Protein AF-A0A349PVR7-F1 (afdb_monomer)

Foldseek 3Di:
DDDDPVCCCVPPVCLVCVLVVLVVVLVVVLVVLVVVLVVLVVVPDDLNVQLCVVCVVVVPVVSVVVSVVVSVVVNVVSCVVSVVSSVVSVD

Secondary structure (DSSP, 8-state):
----HHHHIIIIIHHHHHHHHHHHHHHHHHHHHHHHHHHHHTT--SHHHHIIIIIITTT-HHHHHHHHHHHHHHHHHHHHHHHHHHHHH--

Nearest PDB structures (foldseek):
  3tuz-assembly2_F  TM=9.090E-01  e=8.124E-04  Escherichia coli K-12
  3tui-assembly2_E  TM=9.185E-01  e=9.148E-04  Escherichia coli K-12

Solvent-accessible surface area (backbone atoms only — not comparable to full-atom values): 4861 Å² total; per-residue (Å²): 143,86,73,54,74,65,53,46,45,62,65,46,53,46,63,70,37,47,38,57,51,42,47,50,52,42,52,51,52,53,50,50,52,51,52,46,36,58,36,7,75,76,66,73,39,62,72,30,24,49,24,43,62,54,7,59,73,63,67,32,60,68,50,31,52,53,44,52,51,52,52,52,52,53,51,49,52,49,50,51,52,31,51,51,54,25,60,66,61,64,118

Structure (mmCIF, N/CA/C/O backbone):
data_AF-A0A349PVR7-F1
#
_entry.id   AF-A0A349PVR7-F1
#
loop_
_atom_site.group_PDB
_atom_site.id
_atom_site.type_symbol
_atom_site.label_atom_id
_atom_site.label_alt_id
_atom_site.label_comp_id
_atom_site.label_asym_id
_atom_site.label_entity_id
_atom_site.label_seq_id
_atom_site.pdbx_PDB_ins_code
_atom_site.Cartn_x
_atom_site.Cartn_y
_atom_site.Cartn_z
_atom_site.occupancy
_atom_site.B_iso_or_equiv
_atom_site.auth_seq_id
_atom_site.auth_comp_id
_atom_site.auth_asym_id
_atom_site.auth_atom_id
_atom_site.pdbx_PDB_model_num
ATOM 1 N N . MET A 1 1 ? -23.411 2.123 36.712 1.00 48.56 1 MET A N 1
ATOM 2 C CA . MET A 1 1 ? -22.012 2.515 36.436 1.00 48.56 1 MET A CA 1
ATOM 3 C C . MET A 1 1 ? -21.113 1.452 37.054 1.00 48.56 1 MET A C 1
ATOM 5 O O . MET A 1 1 ? -20.855 1.513 38.243 1.00 48.56 1 MET A O 1
ATOM 9 N N . GLY A 1 2 ? -20.775 0.400 36.308 1.00 60.72 2 GLY A N 1
ATOM 10 C CA . GLY A 1 2 ? -20.141 -0.801 36.875 1.00 60.72 2 GLY A CA 1
ATOM 11 C C . GLY A 1 2 ? -19.529 -1.709 35.813 1.00 60.72 2 GLY A C 1
ATOM 12 O O . GLY A 1 2 ? -19.645 -2.92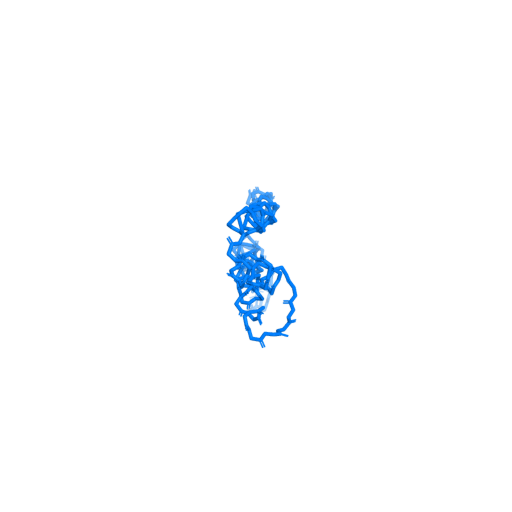2 35.901 1.00 60.72 2 GLY A O 1
ATOM 13 N N . SER A 1 3 ? -18.944 -1.113 34.774 1.00 61.06 3 SER A N 1
ATOM 14 C CA . SER A 1 3 ? -18.224 -1.849 33.734 1.00 61.06 3 SER A CA 1
ATOM 15 C C . SER A 1 3 ? -16.741 -1.833 34.080 1.00 61.06 3 SER A C 1
ATOM 17 O O . SER A 1 3 ? -16.208 -0.770 34.404 1.00 61.06 3 SER A O 1
ATOM 19 N N . SER A 1 4 ? -16.074 -2.987 34.022 1.00 76.06 4 SER A N 1
ATOM 20 C CA . SER A 1 4 ? -14.627 -3.043 34.246 1.00 76.06 4 SER A CA 1
ATOM 21 C C . SER A 1 4 ? -13.894 -2.214 33.174 1.00 76.06 4 SER A C 1
ATOM 23 O O . SER A 1 4 ? -14.406 -2.080 32.055 1.00 76.06 4 SER A O 1
ATOM 25 N N . PRO A 1 5 ? -12.698 -1.668 33.466 1.00 73.75 5 PRO A N 1
ATOM 26 C CA . PRO A 1 5 ? -11.923 -0.890 32.496 1.00 73.75 5 PRO A CA 1
ATOM 27 C C . PRO A 1 5 ? -11.688 -1.648 31.182 1.00 73.75 5 PRO A C 1
ATOM 29 O O . PRO A 1 5 ? -11.768 -1.067 30.102 1.00 73.75 5 PRO A O 1
ATOM 32 N N . LEU A 1 6 ? -11.477 -2.966 31.267 1.00 74.94 6 LEU A N 1
ATOM 33 C CA . LEU A 1 6 ? -11.289 -3.843 30.110 1.00 74.94 6 LEU A CA 1
ATOM 34 C C . LEU A 1 6 ? -12.554 -3.979 29.260 1.00 74.94 6 LEU A C 1
ATOM 36 O O . LEU A 1 6 ? -12.465 -4.004 28.033 1.00 74.94 6 LEU A O 1
ATOM 40 N N . GLU A 1 7 ? -13.729 -4.023 29.886 1.00 74.56 7 GLU A N 1
ATOM 41 C CA . GLU A 1 7 ? -14.993 -4.081 29.153 1.00 74.56 7 GLU A CA 1
ATOM 42 C C . GLU A 1 7 ? -15.262 -2.765 28.404 1.00 74.56 7 GLU A C 1
ATOM 44 O O . GLU A 1 7 ? -15.721 -2.797 27.267 1.00 74.56 7 GLU A O 1
ATOM 49 N N . ILE A 1 8 ? -14.883 -1.608 28.959 1.00 76.81 8 ILE A N 1
ATOM 50 C CA . ILE A 1 8 ? -15.008 -0.313 28.262 1.00 76.81 8 ILE A CA 1
ATOM 51 C C . ILE A 1 8 ? -14.063 -0.246 27.052 1.00 76.81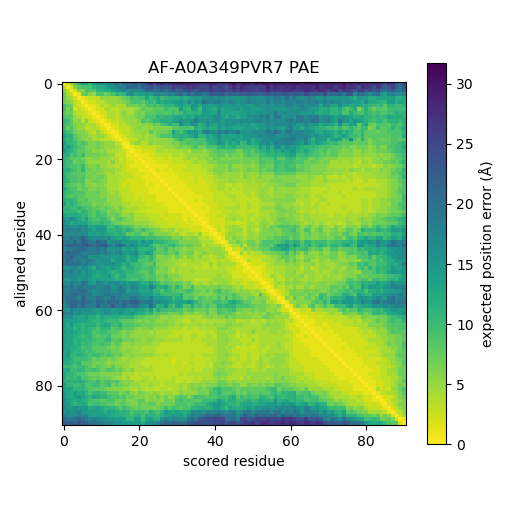 8 ILE A C 1
ATOM 53 O O . ILE A 1 8 ? -14.469 0.183 25.971 1.00 76.81 8 ILE A O 1
ATOM 57 N N . ILE A 1 9 ? -12.820 -0.714 27.204 1.00 76.44 9 ILE A N 1
ATOM 58 C CA . ILE A 1 9 ? -11.827 -0.730 26.119 1.00 76.44 9 ILE A CA 1
ATOM 59 C C . ILE A 1 9 ? -12.307 -1.602 24.950 1.00 76.44 9 ILE A C 1
ATOM 61 O O . ILE A 1 9 ? -12.341 -1.144 23.809 1.00 76.44 9 ILE A O 1
ATOM 65 N N . PHE A 1 10 ? -12.724 -2.841 25.216 1.00 74.94 10 PHE A N 1
ATOM 66 C CA . PHE A 1 10 ? -13.132 -3.764 24.152 1.00 74.94 10 PHE A CA 1
ATOM 67 C C . PHE A 1 10 ? -14.506 -3.450 23.557 1.00 74.94 10 PHE A C 1
ATOM 69 O O . PHE A 1 10 ? -14.732 -3.693 22.374 1.00 74.94 10 PHE A O 1
ATOM 76 N N . ARG A 1 11 ? -15.443 -2.936 24.357 1.00 70.19 11 ARG A N 1
ATOM 77 C CA . ARG A 1 11 ? -16.844 -2.799 23.939 1.00 70.19 11 ARG A CA 1
ATOM 78 C C . ARG A 1 11 ? -17.166 -1.424 23.359 1.00 70.19 11 ARG A C 1
ATOM 80 O O . ARG A 1 11 ? -18.035 -1.339 22.494 1.00 70.19 11 ARG A O 1
ATOM 87 N N . VAL A 1 12 ? -16.466 -0.380 23.810 1.00 73.69 12 VAL A N 1
ATOM 88 C CA . VAL A 1 12 ? -16.678 1.011 23.380 1.00 73.69 12 VAL A CA 1
ATOM 89 C C . VAL A 1 12 ? -15.520 1.469 22.498 1.00 73.69 12 VAL A C 1
ATOM 91 O O . VAL A 1 12 ? -15.715 1.632 21.297 1.00 73.69 12 VAL A O 1
ATOM 94 N N . TYR A 1 13 ? -14.300 1.564 23.039 1.00 72.75 13 TYR A N 1
ATOM 95 C CA . TYR A 1 13 ? -13.155 2.113 22.298 1.00 72.75 13 TYR A CA 1
ATOM 96 C C . TYR A 1 13 ? -12.801 1.311 21.048 1.00 72.75 13 TYR A C 1
ATOM 98 O O . TYR A 1 13 ? -12.565 1.903 19.995 1.00 72.75 13 TYR A O 1
ATOM 106 N N . LEU A 1 14 ? -12.775 -0.023 21.137 1.00 72.94 14 LEU A N 1
ATOM 107 C CA . LEU A 1 14 ? -12.452 -0.861 19.985 1.00 72.94 14 LEU A CA 1
ATOM 108 C C . LEU A 1 14 ? -13.505 -0.691 18.891 1.00 72.94 14 LEU A C 1
ATOM 110 O O . LEU A 1 14 ? -13.147 -0.482 17.740 1.00 72.94 14 LEU A O 1
ATOM 114 N N . LYS A 1 15 ? -14.792 -0.705 19.253 1.00 68.69 15 LYS A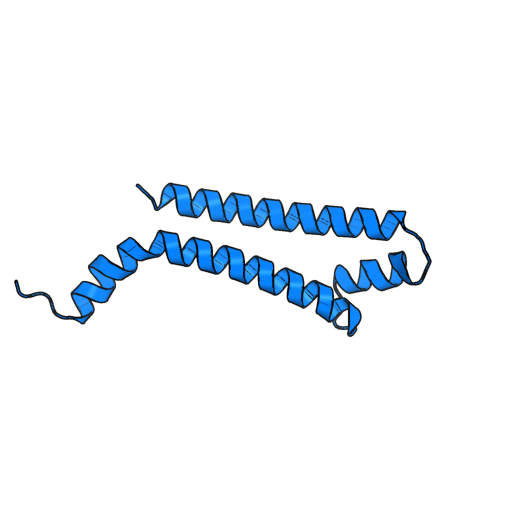 N 1
ATOM 115 C CA . LYS A 1 15 ? -15.901 -0.596 18.300 1.00 68.69 15 LYS A CA 1
ATOM 116 C C . LYS A 1 15 ? -15.947 0.775 17.619 1.00 68.69 15 LYS A C 1
ATOM 118 O O . LYS A 1 15 ? -16.193 0.850 16.420 1.00 68.69 15 LYS A O 1
ATOM 123 N N . GLU A 1 16 ? -15.640 1.831 18.364 1.00 75.94 16 GLU A N 1
ATOM 124 C CA . GLU A 1 16 ? -15.569 3.205 17.860 1.00 75.94 16 GLU A CA 1
ATOM 125 C C . GLU A 1 16 ? -14.311 3.443 16.999 1.00 75.94 16 GLU A C 1
ATOM 127 O O . GLU A 1 16 ? -14.351 4.168 16.006 1.00 75.94 16 GLU A O 1
ATOM 132 N N . SER A 1 17 ? -13.204 2.757 17.310 1.00 76.81 17 SER A N 1
ATOM 133 C CA . SER A 1 17 ? -11.924 2.907 16.603 1.00 76.81 17 SER A CA 1
ATOM 134 C C . SER A 1 17 ? -11.762 2.005 15.376 1.00 76.81 17 SER A C 1
ATOM 136 O O . SER A 1 17 ? -10.794 2.190 14.644 1.00 76.81 17 SER A O 1
ATOM 138 N N . ILE A 1 18 ? -12.672 1.061 15.089 1.00 77.12 18 ILE A N 1
ATOM 139 C CA . ILE A 1 18 ? -12.576 0.168 13.908 1.00 77.12 18 ILE A CA 1
ATOM 140 C C . ILE A 1 18 ? -12.385 0.970 12.613 1.00 77.12 18 ILE A C 1
ATOM 142 O O . ILE A 1 18 ? -11.553 0.613 11.778 1.00 77.12 18 ILE A O 1
ATOM 146 N N . ALA A 1 19 ? -13.109 2.082 12.458 1.00 75.12 19 ALA A N 1
ATOM 147 C CA . ALA A 1 19 ? -12.981 2.956 11.294 1.00 75.12 19 ALA A CA 1
ATOM 148 C C . ALA A 1 19 ? -11.596 3.630 11.217 1.00 75.12 19 ALA A C 1
ATOM 150 O O . ALA A 1 19 ? -11.007 3.719 10.137 1.00 75.12 19 ALA A O 1
ATOM 151 N N . ALA A 1 20 ? -11.054 4.069 12.358 1.00 79.81 20 ALA A N 1
ATOM 152 C CA . ALA A 1 20 ? -9.729 4.680 12.442 1.00 79.81 20 ALA A CA 1
ATOM 153 C C . ALA A 1 20 ? -8.607 3.658 12.195 1.00 79.81 20 ALA A C 1
ATOM 155 O O . ALA A 1 20 ? -7.677 3.942 11.441 1.00 79.81 20 ALA A O 1
ATOM 156 N N . ILE A 1 21 ? -8.726 2.451 12.755 1.00 83.50 21 ILE A N 1
ATOM 157 C CA . ILE A 1 21 ? -7.776 1.350 12.562 1.00 83.50 21 ILE A CA 1
ATOM 158 C C . ILE A 1 21 ? -7.768 0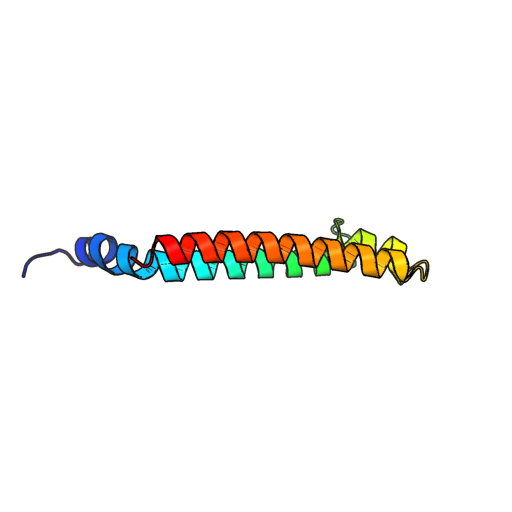.919 11.095 1.00 83.50 21 ILE A C 1
ATOM 160 O O . ILE A 1 21 ? -6.698 0.831 10.510 1.00 83.50 21 ILE A O 1
ATOM 164 N N . ALA A 1 22 ? -8.932 0.742 10.462 1.00 82.06 22 ALA A N 1
ATOM 165 C CA . ALA A 1 22 ? -9.008 0.373 9.047 1.00 82.06 22 ALA A CA 1
ATOM 166 C C . ALA A 1 22 ? -8.345 1.416 8.126 1.00 82.06 22 ALA A C 1
ATOM 168 O O . ALA A 1 22 ? -7.625 1.049 7.192 1.00 82.06 22 ALA A O 1
ATOM 169 N N . ARG A 1 23 ? -8.521 2.718 8.408 1.00 83.44 23 ARG A N 1
ATOM 170 C CA . ARG A 1 23 ? -7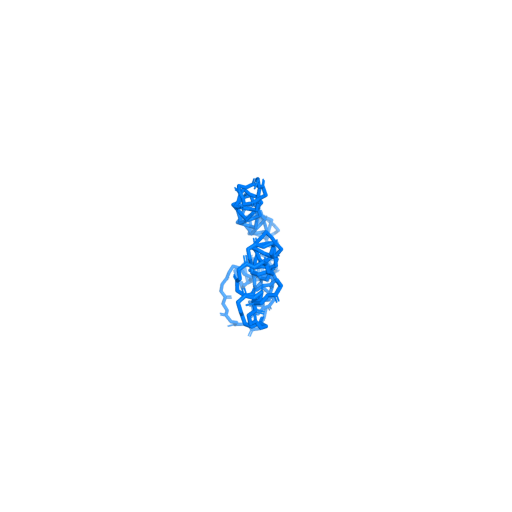.775 3.781 7.709 1.00 83.44 23 ARG A CA 1
ATOM 171 C C . ARG A 1 23 ? -6.276 3.670 7.955 1.00 83.44 23 ARG A C 1
ATOM 173 O O . ARG A 1 23 ? -5.511 3.686 6.996 1.00 83.44 23 ARG A O 1
ATOM 180 N N . GLY A 1 24 ? -5.871 3.525 9.216 1.00 87.38 24 GLY A N 1
ATOM 181 C CA . GLY A 1 24 ? -4.471 3.371 9.603 1.00 87.38 24 GLY A CA 1
ATOM 182 C C . GLY A 1 24 ? -3.804 2.205 8.878 1.00 87.38 24 GLY A C 1
ATOM 183 O O . GLY A 1 24 ? -2.767 2.393 8.255 1.00 87.38 24 GLY A O 1
ATOM 184 N N . THR A 1 25 ? -4.445 1.035 8.851 1.00 86.75 25 THR A N 1
ATOM 185 C CA . THR A 1 25 ? -3.956 -0.152 8.139 1.00 86.75 25 THR A CA 1
ATOM 186 C C . THR A 1 25 ? -3.824 0.092 6.638 1.00 86.75 25 THR A C 1
ATOM 188 O O . THR A 1 25 ? -2.819 -0.305 6.054 1.00 86.75 25 THR A O 1
ATOM 191 N N . THR A 1 26 ? -4.790 0.774 6.014 1.00 87.25 26 THR A N 1
ATOM 192 C CA . THR A 1 26 ? -4.723 1.115 4.580 1.00 87.25 26 THR A CA 1
ATOM 193 C C . THR A 1 26 ? -3.489 1.972 4.291 1.00 87.25 26 THR A C 1
ATOM 195 O O . THR A 1 26 ? -2.697 1.636 3.413 1.00 87.25 26 THR A O 1
ATOM 198 N N . ILE A 1 27 ? -3.263 3.014 5.097 1.00 89.56 27 ILE A N 1
ATOM 199 C CA . ILE A 1 27 ? -2.096 3.894 4.970 1.00 89.56 27 ILE A CA 1
ATOM 200 C C . ILE A 1 27 ? -0.801 3.111 5.201 1.00 89.56 27 ILE A C 1
ATOM 202 O O . ILE A 1 27 ? 0.131 3.237 4.413 1.00 89.56 27 ILE A O 1
ATOM 206 N N . THR A 1 28 ? -0.741 2.257 6.227 1.00 91.69 28 THR A N 1
ATOM 207 C CA . THR A 1 28 ? 0.441 1.429 6.504 1.00 91.69 28 THR A CA 1
ATOM 208 C C . THR A 1 28 ? 0.777 0.503 5.335 1.00 91.69 28 THR A C 1
ATOM 210 O O . THR A 1 28 ? 1.947 0.381 4.983 1.00 91.69 28 THR A O 1
ATOM 213 N N . ILE A 1 29 ? -0.221 -0.114 4.693 1.00 90.00 29 ILE A N 1
ATOM 214 C CA . ILE A 1 29 ? -0.009 -0.954 3.504 1.00 90.00 29 ILE A CA 1
ATOM 215 C C . ILE A 1 29 ? 0.575 -0.127 2.353 1.00 90.00 29 ILE A C 1
ATOM 217 O O . ILE A 1 29 ? 1.528 -0.561 1.706 1.00 90.00 29 ILE A O 1
ATOM 221 N N . VAL A 1 30 ? 0.052 1.079 2.117 1.00 89.06 30 VAL A N 1
ATOM 222 C CA . VAL A 1 30 ? 0.582 1.986 1.087 1.00 89.06 30 VAL A CA 1
ATOM 223 C C . VAL A 1 30 ? 2.016 2.420 1.416 1.00 89.06 30 VAL A C 1
ATOM 225 O O . VAL A 1 30 ? 2.876 2.436 0.534 1.00 89.06 30 VAL A O 1
ATOM 228 N N . SER A 1 31 ? 2.320 2.704 2.684 1.00 90.62 31 SER A N 1
ATOM 229 C CA . SER A 1 31 ? 3.684 3.007 3.130 1.00 90.62 31 SER A CA 1
ATOM 230 C C . SER A 1 31 ? 4.634 1.825 2.929 1.00 90.62 31 SER A C 1
ATOM 232 O O . SER A 1 31 ? 5.754 2.025 2.468 1.00 90.62 31 SER A O 1
ATOM 234 N N . LEU A 1 32 ? 4.194 0.594 3.212 1.00 90.00 32 LEU A N 1
ATOM 235 C CA . LEU A 1 32 ? 4.973 -0.618 2.950 1.00 90.00 32 LEU A CA 1
ATOM 236 C C . LEU A 1 32 ? 5.242 -0.801 1.454 1.00 90.00 32 LEU A C 1
ATOM 238 O O . LEU A 1 32 ? 6.371 -1.104 1.082 1.00 90.00 32 LEU A O 1
ATOM 242 N N . LEU A 1 33 ? 4.257 -0.549 0.587 1.00 89.06 33 LEU A N 1
ATOM 243 C CA . LEU A 1 33 ? 4.466 -0.562 -0.864 1.00 89.06 33 LEU A CA 1
ATOM 244 C C . LEU A 1 33 ? 5.540 0.446 -1.295 1.00 89.06 33 LEU A C 1
ATOM 246 O O . LEU A 1 33 ? 6.429 0.099 -2.071 1.00 89.06 33 LEU A O 1
ATOM 250 N N . ASN A 1 34 ? 5.515 1.664 -0.753 1.00 86.88 34 ASN A N 1
ATOM 251 C CA . ASN A 1 34 ? 6.539 2.672 -1.035 1.00 86.88 34 ASN A CA 1
ATOM 252 C C . ASN A 1 34 ? 7.935 2.205 -0.575 1.00 86.88 34 ASN A C 1
ATOM 254 O O . ASN A 1 34 ? 8.890 2.225 -1.353 1.00 86.88 34 ASN A O 1
ATOM 258 N N . LEU A 1 35 ? 8.025 1.666 0.644 1.00 88.44 35 LEU A N 1
ATOM 259 C CA . LEU A 1 35 ? 9.257 1.081 1.175 1.00 88.44 35 LEU A CA 1
ATOM 260 C C . LEU A 1 35 ? 9.779 -0.059 0.288 1.00 88.44 35 LEU A C 1
ATOM 262 O O . LEU A 1 35 ? 10.980 -0.128 0.044 1.00 88.44 35 LEU A O 1
ATOM 266 N N . THR A 1 36 ? 8.906 -0.915 -0.253 1.00 86.38 36 THR A N 1
ATOM 267 C CA . THR A 1 36 ? 9.318 -1.986 -1.179 1.00 86.38 36 THR A CA 1
ATOM 268 C C . THR A 1 36 ? 9.804 -1.448 -2.524 1.00 86.38 36 THR A C 1
ATOM 270 O O . THR A 1 36 ? 10.765 -1.975 -3.079 1.00 86.38 36 THR A O 1
ATOM 273 N N . ALA A 1 37 ? 9.199 -0.372 -3.037 1.00 85.12 37 ALA A N 1
ATOM 274 C CA . ALA A 1 37 ? 9.645 0.268 -4.271 1.00 85.12 37 ALA A CA 1
ATOM 275 C C . ALA A 1 37 ? 11.048 0.876 -4.108 1.00 85.12 37 ALA A C 1
ATOM 277 O O . ALA A 1 37 ? 11.905 0.677 -4.968 1.00 85.12 37 ALA A O 1
ATOM 278 N N . MET A 1 38 ? 11.311 1.534 -2.973 1.00 84.12 38 MET A N 1
ATOM 279 C CA . MET A 1 38 ? 12.649 2.016 -2.610 1.00 84.12 38 MET A CA 1
ATOM 280 C C . MET A 1 38 ? 13.637 0.871 -2.353 1.00 84.12 38 MET A C 1
ATOM 282 O O . MET A 1 38 ? 14.785 0.950 -2.785 1.00 84.12 38 MET A O 1
ATOM 286 N N . ALA A 1 39 ? 13.205 -0.219 -1.712 1.00 85.00 39 ALA A N 1
ATOM 287 C CA . ALA A 1 39 ? 14.035 -1.408 -1.514 1.00 85.00 39 ALA A CA 1
ATOM 288 C C . ALA A 1 39 ? 14.438 -2.070 -2.845 1.00 85.00 39 ALA A C 1
ATOM 290 O O . ALA A 1 39 ? 15.511 -2.665 -2.934 1.00 85.00 39 ALA A O 1
ATOM 291 N N . GLY A 1 40 ? 13.629 -1.910 -3.898 1.00 81.38 40 GLY A N 1
ATOM 292 C CA . GLY A 1 40 ? 13.977 -2.318 -5.260 1.00 81.38 40 GLY A CA 1
ATOM 293 C C . GLY A 1 40 ? 15.268 -1.667 -5.770 1.00 81.38 40 GLY A C 1
ATOM 294 O O . GLY A 1 40 ? 16.052 -2.329 -6.440 1.00 81.38 40 GLY A O 1
ATOM 295 N N . VAL A 1 41 ? 15.554 -0.422 -5.373 1.00 77.75 41 VAL A N 1
ATOM 296 C CA . VAL A 1 41 ? 16.816 0.272 -5.700 1.00 77.75 41 VAL A CA 1
ATOM 297 C C . VAL A 1 41 ? 18.014 -0.388 -5.007 1.00 77.75 41 VAL A C 1
ATOM 299 O O . VAL A 1 41 ? 19.107 -0.440 -5.561 1.00 77.75 41 VAL A O 1
ATOM 302 N N . ALA A 1 42 ? 17.807 -0.935 -3.807 1.00 80.56 42 ALA A N 1
ATOM 303 C CA . ALA A 1 42 ? 18.822 -1.655 -3.039 1.00 80.56 42 ALA A CA 1
ATOM 304 C C . ALA A 1 42 ? 18.983 -3.131 -3.465 1.00 80.56 42 ALA A C 1
ATOM 306 O O . ALA A 1 42 ? 19.677 -3.890 -2.790 1.00 80.56 42 ALA A O 1
ATOM 307 N N . GLY A 1 43 ? 18.342 -3.559 -4.560 1.00 76.12 43 GLY A N 1
ATOM 308 C CA . GLY A 1 43 ? 18.451 -4.923 -5.081 1.00 76.12 43 GLY A CA 1
ATOM 309 C C . GLY A 1 43 ? 17.548 -5.949 -4.389 1.00 76.12 43 GLY A C 1
ATOM 310 O O . GLY A 1 43 ? 17.731 -7.147 -4.594 1.00 76.12 43 GLY A O 1
ATOM 311 N N . ALA A 1 44 ? 16.547 -5.517 -3.610 1.00 76.94 44 ALA A N 1
ATOM 312 C CA . ALA A 1 44 ? 15.558 -6.419 -3.005 1.00 76.94 44 ALA A CA 1
ATOM 313 C C . ALA A 1 44 ? 14.585 -7.047 -4.032 1.00 76.94 44 ALA A C 1
ATOM 315 O O . ALA A 1 44 ? 13.783 -7.911 -3.677 1.00 76.94 44 ALA A O 1
ATOM 316 N N . GLY A 1 45 ? 14.657 -6.629 -5.303 1.00 76.62 45 GLY A N 1
ATOM 317 C CA . GLY A 1 45 ? 13.773 -7.073 -6.381 1.00 76.62 45 GLY A CA 1
ATOM 318 C C . GLY A 1 45 ? 12.419 -6.351 -6.401 1.00 76.62 45 GLY A C 1
ATOM 319 O O . GLY A 1 45 ? 12.207 -5.346 -5.725 1.00 76.62 45 GLY A O 1
ATOM 320 N N . GLY A 1 46 ? 11.486 -6.859 -7.213 1.00 81.94 46 GLY A N 1
ATOM 321 C CA . GLY A 1 46 ? 10.114 -6.344 -7.318 1.00 81.94 46 GLY A CA 1
ATOM 322 C C . GLY A 1 46 ? 9.895 -5.287 -8.407 1.00 81.94 46 GLY A C 1
ATOM 323 O O . GLY A 1 46 ? 10.735 -5.066 -9.277 1.00 81.94 46 GLY A O 1
ATOM 324 N N . LEU A 1 47 ? 8.727 -4.632 -8.369 1.00 77.19 47 LEU A N 1
ATOM 325 C CA . LEU A 1 47 ? 8.317 -3.640 -9.377 1.00 77.19 47 LEU A CA 1
ATOM 326 C C . LEU A 1 47 ? 9.242 -2.407 -9.401 1.00 77.19 47 LEU A C 1
ATOM 328 O O . LEU A 1 47 ? 9.469 -1.839 -10.465 1.00 77.19 47 LEU A O 1
ATOM 332 N N . GLY A 1 48 ? 9.817 -2.027 -8.253 1.00 79.00 48 GLY A N 1
ATOM 333 C CA . GLY A 1 48 ? 10.802 -0.943 -8.162 1.00 79.00 48 GLY A CA 1
ATOM 334 C C . GLY A 1 48 ? 12.131 -1.277 -8.850 1.00 79.00 48 GLY A C 1
ATOM 335 O O . GLY A 1 48 ? 12.643 -0.463 -9.613 1.00 79.00 48 GLY A O 1
ATOM 336 N N . ASP A 1 49 ? 12.648 -2.497 -8.658 1.00 81.19 49 ASP A N 1
ATOM 337 C CA . ASP A 1 49 ? 13.847 -2.993 -9.359 1.00 81.19 49 ASP A CA 1
ATOM 338 C C . ASP A 1 49 ? 13.616 -3.053 -10.875 1.00 81.19 49 ASP A C 1
ATOM 340 O O . ASP A 1 49 ? 14.466 -2.625 -11.653 1.00 81.19 49 ASP A O 1
ATOM 344 N N . PHE A 1 50 ? 12.429 -3.491 -11.309 1.00 79.38 50 PHE A N 1
ATOM 345 C CA . PHE A 1 50 ? 12.077 -3.517 -12.729 1.00 79.38 50 PHE A CA 1
ATOM 346 C C . PHE A 1 50 ? 12.071 -2.111 -13.353 1.00 79.38 50 PHE A C 1
ATOM 348 O O . PHE A 1 50 ? 12.656 -1.912 -14.420 1.00 79.38 50 PHE A O 1
ATOM 355 N N . ALA A 1 51 ? 11.476 -1.123 -12.672 1.00 80.75 51 ALA A N 1
ATOM 356 C CA . ALA A 1 51 ? 11.456 0.266 -13.132 1.00 80.75 51 ALA A CA 1
ATOM 357 C C . ALA A 1 51 ? 12.867 0.862 -13.252 1.00 80.75 51 ALA A C 1
ATOM 359 O O . ALA A 1 51 ? 13.178 1.525 -14.240 1.00 80.75 51 ALA A O 1
ATOM 360 N N . ILE A 1 52 ? 13.737 0.613 -12.270 1.00 78.44 52 ILE A N 1
ATOM 361 C CA . ILE A 1 52 ? 15.108 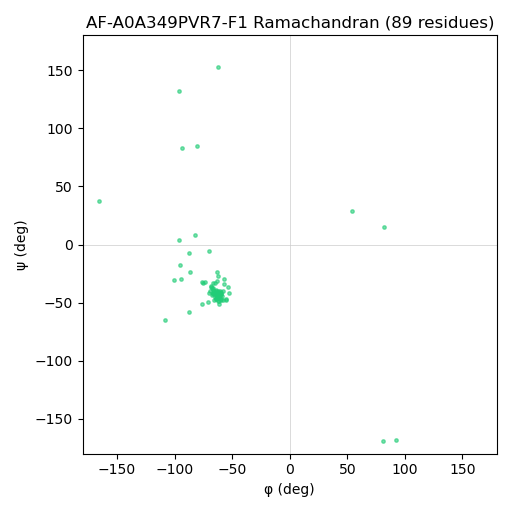1.134 -12.282 1.00 78.44 52 ILE A CA 1
ATOM 362 C C . ILE A 1 52 ? 15.940 0.424 -13.350 1.00 78.44 52 ILE A C 1
ATOM 364 O O . ILE A 1 52 ? 16.559 1.079 -14.184 1.00 78.44 52 ILE A O 1
ATOM 368 N N . ARG A 1 53 ? 15.919 -0.910 -13.382 1.00 77.38 53 ARG A N 1
ATOM 369 C CA . ARG A 1 53 ? 16.829 -1.699 -14.218 1.00 77.38 53 ARG A CA 1
ATOM 370 C C . ARG A 1 53 ? 16.450 -1.719 -15.696 1.00 77.38 53 ARG A C 1
ATOM 372 O O . ARG A 1 53 ? 17.327 -1.798 -16.549 1.00 77.38 53 ARG A O 1
ATOM 379 N N . TYR A 1 54 ? 15.162 -1.655 -16.024 1.00 76.12 54 TYR A N 1
ATOM 380 C CA . TYR A 1 54 ? 14.712 -1.600 -17.419 1.00 76.12 54 TYR A CA 1
ATOM 381 C C . TYR A 1 54 ? 14.346 -0.191 -17.874 1.00 76.12 54 TYR A C 1
ATOM 383 O O . TYR A 1 54 ? 14.522 0.118 -19.048 1.00 76.12 54 TYR A O 1
ATOM 391 N N . GLY A 1 55 ? 13.861 0.662 -16.974 1.00 76.06 55 GLY A N 1
ATOM 392 C CA . GLY A 1 55 ? 13.470 2.028 -17.302 1.00 76.06 55 GLY A CA 1
ATOM 393 C C . GLY A 1 55 ? 14.627 3.020 -17.215 1.00 76.06 55 GLY A C 1
ATOM 394 O O . GLY A 1 55 ? 14.966 3.661 -18.209 1.00 76.06 55 GLY A O 1
ATOM 395 N N . HIS A 1 56 ? 15.263 3.135 -16.045 1.00 72.62 56 HIS A N 1
ATOM 396 C CA . HIS A 1 56 ? 16.336 4.112 -15.820 1.00 72.62 56 HIS A CA 1
ATOM 397 C C . HIS A 1 56 ? 17.664 3.687 -16.461 1.00 72.62 56 HIS A C 1
ATOM 399 O O . HIS A 1 56 ? 18.236 4.445 -17.240 1.00 72.62 56 HIS A O 1
ATOM 405 N N . ASP A 1 57 ? 18.112 2.457 -16.202 1.00 74.81 57 ASP A N 1
ATOM 406 C CA . ASP A 1 57 ? 19.427 1.957 -16.633 1.00 74.81 57 ASP A CA 1
ATOM 407 C C . ASP A 1 57 ? 19.546 1.859 -18.165 1.00 74.81 57 ASP A C 1
ATOM 409 O O . ASP A 1 57 ? 20.589 2.140 -18.750 1.00 74.81 57 ASP A O 1
ATOM 413 N N . ARG A 1 58 ? 18.434 1.543 -18.843 1.00 76.00 58 ARG A N 1
ATOM 414 C CA . ARG A 1 58 ? 18.355 1.502 -20.314 1.00 76.00 58 ARG A CA 1
ATOM 415 C C . ARG A 1 58 ? 17.809 2.783 -20.948 1.00 76.00 58 ARG A C 1
ATOM 417 O O . ARG A 1 58 ? 17.624 2.811 -22.162 1.00 76.00 58 ARG A O 1
ATOM 424 N N . ASN A 1 59 ? 17.540 3.822 -20.153 1.00 72.88 59 ASN A N 1
ATOM 425 C CA . ASN A 1 59 ? 16.962 5.098 -20.596 1.00 72.88 59 ASN A CA 1
ATOM 426 C C . ASN A 1 59 ? 15.633 4.946 -21.381 1.00 72.88 59 ASN A C 1
ATOM 428 O O . ASN A 1 59 ? 15.297 5.746 -22.253 1.00 72.88 59 ASN A O 1
ATOM 432 N N . MET A 1 60 ? 14.866 3.893 -21.084 1.00 75.50 60 MET A N 1
ATOM 433 C CA . MET A 1 60 ? 13.568 3.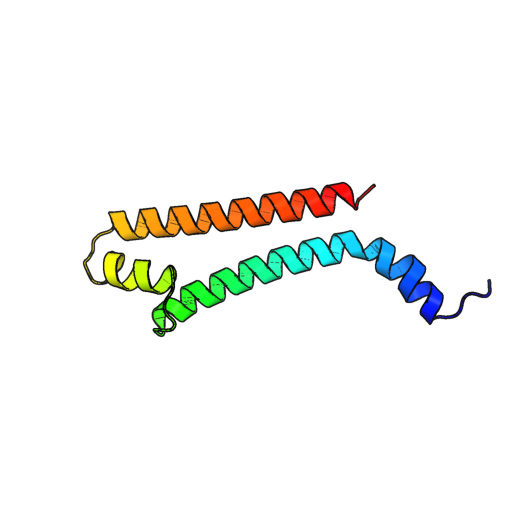606 -21.697 1.00 75.50 60 MET A CA 1
ATOM 434 C C . MET A 1 60 ? 12.458 4.203 -20.828 1.00 75.50 60 MET A C 1
ATOM 436 O O . MET A 1 60 ? 11.845 3.514 -20.010 1.00 75.50 60 MET A O 1
ATOM 440 N N . ALA A 1 61 ? 12.188 5.499 -21.010 1.00 77.56 61 ALA A N 1
ATOM 441 C CA . ALA A 1 61 ? 11.181 6.233 -20.236 1.00 77.56 61 ALA A CA 1
ATOM 442 C C . ALA A 1 61 ? 9.769 5.614 -20.315 1.00 77.56 61 ALA A C 1
ATOM 444 O O . ALA A 1 61 ? 9.019 5.682 -19.341 1.00 77.56 61 ALA A O 1
ATOM 445 N N . ASP A 1 62 ? 9.438 4.952 -21.428 1.00 81.75 62 ASP A N 1
ATOM 446 C CA . ASP A 1 62 ? 8.193 4.195 -21.606 1.00 81.75 62 ASP A CA 1
ATOM 447 C C . ASP A 1 62 ? 7.992 3.136 -20.509 1.00 81.75 62 ASP A C 1
ATOM 449 O O . ASP A 1 62 ? 6.934 3.066 -19.883 1.00 81.75 62 ASP A O 1
ATOM 453 N N . ILE A 1 63 ? 9.033 2.352 -20.204 1.00 82.81 63 ILE A N 1
ATOM 454 C CA . ILE A 1 63 ? 8.959 1.266 -19.215 1.00 82.81 63 ILE A CA 1
ATOM 455 C C . ILE A 1 63 ? 8.813 1.832 -17.802 1.00 82.81 63 ILE A C 1
ATOM 457 O O . ILE A 1 63 ? 8.020 1.322 -17.004 1.00 82.81 63 ILE A O 1
ATOM 461 N N . THR A 1 64 ? 9.534 2.913 -17.495 1.00 82.88 64 THR A N 1
ATOM 462 C CA . THR A 1 64 ? 9.393 3.628 -16.220 1.00 82.88 64 THR A CA 1
ATOM 463 C C . THR A 1 64 ? 7.952 4.097 -16.032 1.00 82.88 64 THR A C 1
ATOM 465 O O . THR A 1 64 ? 7.354 3.849 -14.986 1.00 82.88 64 THR A O 1
ATOM 468 N N . ASN A 1 65 ? 7.370 4.720 -17.060 1.00 83.81 65 ASN A N 1
ATOM 469 C CA . ASN A 1 65 ? 6.031 5.294 -16.991 1.00 83.81 65 ASN A CA 1
ATOM 470 C C . ASN A 1 65 ? 4.946 4.216 -16.837 1.00 83.81 65 ASN A C 1
ATOM 472 O O . ASN A 1 65 ? 4.055 4.354 -15.999 1.00 83.81 65 ASN A O 1
ATOM 476 N N . VAL A 1 66 ? 5.058 3.101 -17.568 1.00 87.50 66 VAL A N 1
ATOM 477 C CA . VAL A 1 66 ? 4.155 1.947 -17.413 1.00 87.50 66 VAL A CA 1
ATOM 478 C C . VAL A 1 66 ? 4.252 1.362 -16.003 1.00 87.50 66 VAL A C 1
ATOM 480 O O . VAL A 1 66 ? 3.228 1.079 -15.383 1.00 87.50 66 VAL A O 1
ATOM 483 N N . THR A 1 67 ? 5.462 1.223 -15.456 1.00 86.81 67 THR A N 1
ATOM 484 C CA . THR A 1 67 ? 5.651 0.641 -14.117 1.00 86.81 67 THR A CA 1
ATOM 485 C C . THR A 1 67 ? 5.072 1.537 -13.021 1.00 86.81 67 THR A C 1
ATOM 487 O O . THR A 1 67 ? 4.386 1.050 -12.121 1.00 86.81 67 THR A O 1
ATOM 490 N N . VAL A 1 68 ? 5.273 2.855 -13.122 1.00 87.44 68 VAL A N 1
ATOM 491 C CA . VAL A 1 68 ? 4.644 3.837 -12.224 1.00 87.44 68 VAL A CA 1
ATOM 492 C C . VAL A 1 68 ? 3.122 3.765 -12.327 1.00 87.44 68 VAL A C 1
ATOM 494 O O . VAL A 1 68 ? 2.445 3.735 -11.301 1.00 87.44 68 VAL A O 1
ATOM 497 N N . LEU A 1 69 ? 2.572 3.671 -13.540 1.00 90.56 69 LEU A N 1
ATOM 498 C CA . LEU A 1 69 ? 1.129 3.583 -13.751 1.00 90.56 69 LEU A CA 1
ATOM 499 C C . LEU A 1 69 ? 0.528 2.320 -13.115 1.00 90.56 69 LEU A C 1
ATOM 501 O O . LEU A 1 69 ? -0.519 2.399 -12.474 1.00 90.56 69 LEU A O 1
ATOM 505 N N . VAL A 1 70 ? 1.213 1.176 -13.210 1.00 89.12 70 VAL A N 1
ATOM 506 C CA . VAL A 1 70 ? 0.816 -0.070 -12.531 1.00 89.12 70 VAL A CA 1
ATOM 507 C C . VAL A 1 70 ? 0.833 0.095 -11.008 1.00 89.12 70 VAL A C 1
ATOM 509 O O . VAL A 1 70 ? -0.129 -0.294 -10.345 1.00 89.12 70 VAL A O 1
ATOM 512 N N . LEU A 1 71 ? 1.882 0.701 -10.442 1.00 88.69 71 LEU A N 1
ATOM 513 C CA . LEU A 1 71 ? 1.971 0.958 -8.999 1.00 88.69 71 LEU A CA 1
ATOM 514 C C . LEU A 1 71 ? 0.841 1.871 -8.512 1.00 88.69 71 LEU A C 1
ATOM 516 O O . LEU A 1 71 ? 0.188 1.562 -7.516 1.00 88.69 71 LEU A O 1
ATO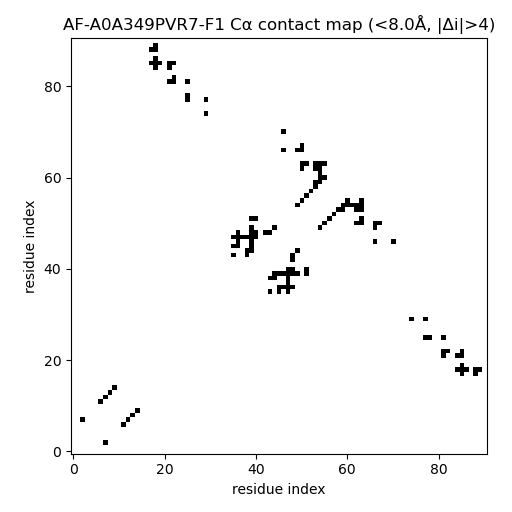M 520 N N . VAL A 1 72 ? 0.571 2.959 -9.237 1.00 90.38 72 VAL A N 1
ATOM 521 C CA . VAL A 1 72 ? -0.533 3.880 -8.932 1.00 90.38 72 VAL A CA 1
ATOM 522 C C . VAL A 1 72 ? -1.871 3.150 -8.981 1.00 90.38 72 VAL A C 1
ATOM 524 O O . VAL A 1 72 ? -2.695 3.332 -8.087 1.00 90.38 72 VAL A O 1
ATOM 527 N N . LEU A 1 73 ? -2.084 2.287 -9.975 1.00 92.69 73 LEU A N 1
ATOM 528 C CA . LEU A 1 73 ? -3.321 1.522 -10.108 1.00 92.69 73 LEU A CA 1
ATOM 529 C C . LEU A 1 73 ? -3.523 0.573 -8.918 1.00 92.69 73 LEU A C 1
ATOM 531 O O . LEU A 1 73 ? -4.614 0.539 -8.350 1.00 92.69 73 LEU A O 1
ATOM 535 N N . ILE A 1 74 ? -2.473 -0.127 -8.476 1.00 89.25 74 ILE A N 1
ATOM 536 C CA . ILE A 1 74 ? -2.512 -0.994 -7.286 1.00 89.25 74 ILE A CA 1
ATOM 537 C C . ILE A 1 74 ? -2.846 -0.187 -6.027 1.00 89.25 74 ILE A C 1
ATOM 539 O O . ILE A 1 74 ? -3.745 -0.567 -5.276 1.00 89.25 74 ILE A O 1
ATOM 543 N N . VAL A 1 75 ? -2.163 0.940 -5.807 1.00 90.62 75 VAL A N 1
ATOM 544 C CA . VAL A 1 75 ? -2.422 1.820 -4.656 1.00 90.62 75 VAL A CA 1
ATOM 545 C C . VAL A 1 75 ? -3.862 2.326 -4.678 1.00 90.62 75 VAL A C 1
ATOM 547 O O . VAL A 1 75 ? -4.536 2.294 -3.653 1.00 90.62 75 VAL A O 1
ATOM 550 N N . CYS A 1 76 ? -4.370 2.711 -5.847 1.00 90.38 76 CYS A N 1
ATOM 551 C CA . CYS A 1 76 ? -5.733 3.204 -6.006 1.00 90.38 76 CYS A CA 1
ATOM 552 C C . CYS A 1 76 ? -6.779 2.121 -5.685 1.00 90.38 76 CYS A C 1
ATOM 554 O O . CYS A 1 76 ? -7.778 2.397 -5.022 1.00 90.38 76 CYS A O 1
ATOM 556 N N . VAL A 1 77 ? -6.531 0.864 -6.077 1.00 90.75 77 VAL A N 1
ATOM 557 C CA . VAL A 1 77 ? -7.383 -0.276 -5.700 1.00 90.75 77 VAL A CA 1
ATOM 558 C C . VAL A 1 77 ? -7.373 -0.493 -4.184 1.00 90.75 77 VAL A C 1
ATOM 560 O O . VAL A 1 77 ? -8.436 -0.679 -3.591 1.00 90.75 77 VAL A O 1
ATOM 563 N N . ILE A 1 78 ? -6.204 -0.426 -3.544 1.00 87.69 78 ILE A N 1
ATOM 564 C CA . ILE A 1 78 ? -6.067 -0.589 -2.088 1.00 87.69 78 ILE A CA 1
ATOM 565 C C . ILE A 1 78 ? -6.794 0.534 -1.341 1.00 87.69 78 ILE A C 1
ATOM 567 O O . ILE A 1 78 ? -7.578 0.253 -0.437 1.00 87.69 78 ILE A O 1
ATOM 571 N N . GLU A 1 79 ? -6.600 1.788 -1.749 1.00 86.94 79 GLU A N 1
ATOM 572 C CA . GLU A 1 79 ? -7.280 2.967 -1.197 1.00 86.94 79 GLU A CA 1
ATOM 573 C C . GLU A 1 79 ? -8.798 2.877 -1.371 1.00 86.94 79 GLU A C 1
ATOM 575 O O . GLU A 1 79 ? -9.561 3.160 -0.446 1.00 86.94 79 GLU A O 1
ATOM 580 N N . PHE A 1 80 ? -9.263 2.426 -2.538 1.00 86.88 80 PHE A N 1
ATOM 581 C CA . PHE A 1 80 ? -10.686 2.254 -2.800 1.00 86.88 80 PHE A CA 1
ATOM 582 C C . PHE A 1 80 ? -11.302 1.181 -1.898 1.00 86.88 80 PHE A C 1
ATOM 584 O O . PHE A 1 80 ? -12.367 1.398 -1.314 1.00 86.88 80 PHE A O 1
ATOM 591 N N . VAL A 1 81 ? -10.632 0.037 -1.744 1.00 84.56 81 VAL A N 1
ATOM 592 C CA . VAL A 1 81 ? -11.078 -1.046 -0.857 1.00 84.56 81 VAL A CA 1
ATOM 593 C C . VAL A 1 81 ? -11.043 -0.594 0.605 1.00 84.56 81 VAL A C 1
ATOM 595 O O . VAL A 1 81 ? -12.048 -0.733 1.305 1.00 84.56 81 VAL A O 1
ATOM 598 N N . GLY A 1 82 ? -9.946 0.018 1.054 1.00 82.25 82 GLY A N 1
ATOM 599 C CA . GLY A 1 82 ? -9.795 0.552 2.409 1.00 82.25 82 GLY A CA 1
ATOM 600 C C . GLY A 1 82 ? -10.846 1.614 2.732 1.00 82.25 82 GLY A C 1
ATOM 601 O O . GLY A 1 82 ? -11.549 1.525 3.739 1.00 82.25 82 GLY A O 1
ATOM 602 N N . GLY A 1 83 ? -11.059 2.561 1.818 1.00 81.00 83 GLY A N 1
ATOM 603 C CA . GLY A 1 83 ? -12.090 3.588 1.927 1.00 81.00 83 GLY A CA 1
ATOM 604 C C . GLY A 1 83 ? -13.504 3.009 1.985 1.00 81.00 83 GLY A C 1
ATOM 605 O O . GLY A 1 83 ? -14.312 3.452 2.803 1.00 81.00 83 GLY A O 1
ATOM 606 N N . ARG A 1 84 ? -13.813 1.984 1.178 1.00 77.75 84 ARG A N 1
ATOM 607 C CA . ARG A 1 84 ? -15.106 1.277 1.215 1.00 77.75 84 ARG A CA 1
ATOM 608 C C . ARG A 1 84 ? -15.328 0.547 2.538 1.00 77.75 84 ARG A C 1
ATOM 610 O O . ARG A 1 84 ? -16.436 0.611 3.063 1.00 77.75 84 ARG A O 1
ATOM 617 N N . ILE A 1 85 ? -14.303 -0.106 3.087 1.00 72.25 85 ILE A N 1
ATOM 618 C CA . ILE A 1 85 ? -14.373 -0.798 4.385 1.00 72.25 85 ILE A CA 1
ATOM 619 C C . ILE A 1 85 ? -14.650 0.203 5.509 1.00 72.25 85 ILE A C 1
ATOM 621 O O . ILE A 1 85 ? -15.522 -0.035 6.345 1.00 72.25 85 ILE A O 1
ATOM 625 N N . VAL A 1 86 ? -13.976 1.353 5.501 1.00 73.62 86 VAL A N 1
ATOM 626 C CA . VAL A 1 86 ? -14.184 2.415 6.496 1.00 73.62 86 VAL A CA 1
ATOM 627 C C . VAL A 1 86 ? -15.600 2.977 6.402 1.00 73.62 86 VAL A C 1
ATOM 629 O O . VAL A 1 86 ? -16.292 3.071 7.412 1.00 73.62 86 VAL A O 1
ATOM 632 N N . LYS A 1 87 ? -16.074 3.279 5.186 1.00 67.56 87 LYS A N 1
ATOM 633 C CA . LYS A 1 87 ? -17.421 3.828 4.958 1.00 67.56 87 LYS A CA 1
ATOM 634 C C . LYS A 1 87 ? -18.543 2.875 5.378 1.00 67.56 87 LYS A C 1
ATOM 636 O O . LYS A 1 87 ? -19.646 3.332 5.629 1.00 67.56 87 LYS A O 1
ATOM 641 N N . LYS A 1 88 ? -18.270 1.568 5.424 1.00 61.34 88 LYS A N 1
ATOM 642 C CA . LYS A 1 88 ? -19.232 0.541 5.842 1.00 61.34 88 LYS A CA 1
ATOM 643 C C . LYS A 1 88 ? -19.256 0.323 7.361 1.00 61.34 88 LYS A C 1
ATOM 645 O O . LYS A 1 88 ? -20.255 -0.168 7.867 1.00 61.34 88 LYS A O 1
ATOM 650 N N . ASN A 1 89 ? -18.171 0.666 8.063 1.00 57.22 89 ASN A N 1
ATOM 651 C CA . ASN A 1 89 ? -18.072 0.588 9.528 1.00 57.22 89 ASN A CA 1
ATOM 652 C C . ASN A 1 89 ? -18.398 1.922 10.223 1.00 57.22 89 ASN A C 1
ATOM 654 O O . ASN A 1 89 ? -18.701 1.928 11.410 1.00 57.22 89 ASN A O 1
ATOM 658 N N . THR A 1 90 ? -18.369 3.042 9.496 1.00 53.94 90 THR A N 1
ATOM 659 C CA . THR A 1 90 ? -19.065 4.275 9.882 1.00 53.94 90 THR A CA 1
ATOM 660 C C . THR A 1 90 ? -20.534 4.129 9.495 1.00 53.94 90 THR A C 1
ATOM 662 O O . THR A 1 90 ? -20.938 4.531 8.406 1.00 53.94 90 THR A O 1
ATOM 665 N N . HIS A 1 91 ? -21.323 3.501 10.362 1.00 44.72 91 HIS A N 1
ATOM 666 C CA . HIS A 1 91 ? -22.777 3.593 10.335 1.00 44.72 91 HIS A CA 1
ATOM 667 C C . HIS A 1 91 ? -23.353 3.474 11.743 1.00 44.72 91 HIS A C 1
ATOM 669 O O . HIS A 1 91 ? -22.754 2.737 12.559 1.00 44.72 91 HIS A O 1
#

pLDDT: mean 79.41, std 9.4, range [44.72, 92.69]

Mean predicted aligned error: 8.49 Å

Radius of gyration: 19.68 Å; Cα contacts (8 Å, |Δi|>4): 71; chains: 1; bounding box: 42×13×59 Å

Sequence (91 aa):
MGSSPLEIIFRVYLKESIAAIARGTTITIVSLLNLT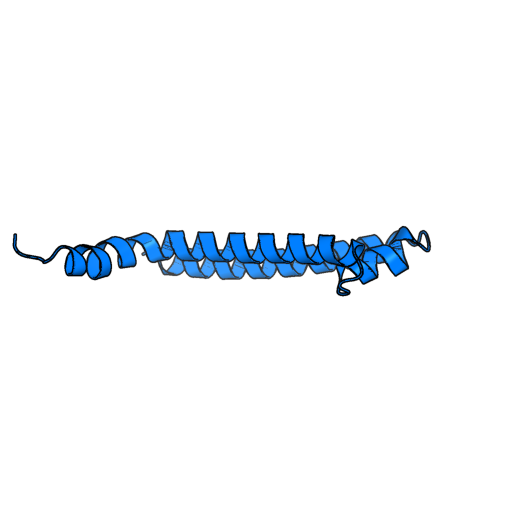AMAGVAGAGGLGDFAIRYGHDRNMADITNVTVLVLVLIVCVIEFVGGRIVKKNTH